Protein AF-A0A920JG13-F1 (afdb_monomer_lite)

Foldseek 3Di:
DQPDQDPLVVLCVVQAPDPPRPDQLRSLLSNLLSVLVSLVSVCVVVVPPPVSVVVSVVSVVVSVVSLVVCCVVDVVSSVVSVVVSPPPPCPPPPPDPDPDPPPPPDDDDPDD

Secondary structure (DSSP, 8-state):
-PPPPPPHHHHHHHH-SSTT-SSSHHHHHHHHHHHHHHHHHHHHH-TT-HHHHHHHHHHHHHHHHHHHHHHHH-HHHHHHHHHHTT------TT-----PPP----------

Structure (mmCIF, N/CA/C/O backbone):
data_AF-A0A920JG13-F1
#
_entry.id   AF-A0A920JG13-F1
#
loop_
_atom_site.group_PDB
_atom_site.id
_atom_site.type_symbol
_atom_site.label_atom_id
_atom_site.label_alt_id
_atom_site.label_comp_id
_atom_site.label_asym_id
_atom_site.label_entity_id
_atom_site.label_seq_id
_atom_site.pdbx_PDB_ins_code
_atom_site.Cartn_x
_atom_site.Cartn_y
_atom_site.Cartn_z
_atom_site.occupancy
_atom_site.B_iso_or_equiv
_atom_site.auth_seq_id
_atom_site.auth_comp_id
_atom_site.auth_asym_id
_atom_site.auth_atom_id
_atom_site.pdbx_PDB_model_num
ATOM 1 N N . MET A 1 1 ? 10.188 -15.691 -14.737 1.00 36.09 1 MET A N 1
ATOM 2 C CA . MET A 1 1 ? 8.715 -15.715 -14.630 1.00 36.09 1 MET A CA 1
ATOM 3 C C . MET A 1 1 ? 8.297 -14.473 -13.866 1.00 36.09 1 MET A C 1
ATOM 5 O O . MET A 1 1 ? 8.848 -14.249 -12.796 1.00 36.09 1 MET A O 1
ATOM 9 N N . ALA A 1 2 ? 7.450 -13.616 -14.446 1.00 40.19 2 ALA A N 1
ATOM 10 C CA . ALA A 1 2 ? 6.928 -12.448 -13.737 1.00 40.19 2 ALA A CA 1
ATOM 11 C C . ALA A 1 2 ? 6.125 -12.954 -12.533 1.00 40.19 2 ALA A C 1
ATOM 13 O O . ALA A 1 2 ? 5.290 -13.840 -12.705 1.00 40.19 2 ALA A O 1
ATOM 14 N N . ALA A 1 3 ? 6.456 -12.482 -11.330 1.00 50.78 3 ALA A N 1
ATOM 15 C CA . ALA A 1 3 ? 5.814 -12.926 -10.098 1.00 50.78 3 ALA A CA 1
ATOM 16 C C . ALA A 1 3 ? 4.292 -12.833 -10.263 1.00 50.78 3 ALA A C 1
ATOM 18 O O . ALA A 1 3 ? 3.779 -11.775 -10.601 1.00 50.78 3 ALA A O 1
ATOM 19 N N . ASN A 1 4 ? 3.571 -13.939 -10.111 1.00 61.81 4 ASN A N 1
ATOM 20 C CA . ASN A 1 4 ? 2.127 -13.910 -10.297 1.00 61.81 4 ASN A CA 1
ATOM 21 C C . ASN A 1 4 ? 1.516 -13.019 -9.205 1.00 61.81 4 ASN A C 1
ATOM 23 O O . ASN A 1 4 ? 1.935 -13.093 -8.048 1.00 61.81 4 ASN A O 1
ATOM 27 N N . LEU A 1 5 ? 0.586 -12.135 -9.570 1.00 67.88 5 LEU A N 1
ATOM 28 C CA . LEU A 1 5 ? -0.106 -11.313 -8.581 1.00 67.88 5 LEU A CA 1
ATOM 29 C C . LEU A 1 5 ? -0.941 -12.259 -7.715 1.00 67.88 5 LEU A C 1
ATOM 31 O O . LEU A 1 5 ? -1.704 -13.050 -8.273 1.00 67.88 5 LEU A O 1
ATOM 35 N N . THR A 1 6 ? -0.815 -12.182 -6.389 1.00 70.94 6 THR A N 1
ATOM 36 C CA . THR A 1 6 ? -1.698 -12.937 -5.494 1.00 70.94 6 THR A CA 1
ATOM 37 C C . THR A 1 6 ? -3.152 -12.640 -5.886 1.00 70.94 6 THR A C 1
ATOM 39 O O . THR A 1 6 ? -3.492 -11.465 -6.103 1.00 70.94 6 THR A O 1
ATOM 42 N N . PRO A 1 7 ? -4.003 -13.665 -6.071 1.00 77.12 7 PRO A N 1
ATOM 43 C CA . PRO A 1 7 ? -5.408 -13.470 -6.385 1.00 77.12 7 PRO A CA 1
ATOM 44 C C . PRO A 1 7 ? -6.037 -12.485 -5.402 1.00 77.12 7 PRO A C 1
ATOM 46 O O . PRO A 1 7 ? -5.946 -12.658 -4.192 1.00 77.12 7 PRO A O 1
ATOM 49 N N . LYS A 1 8 ? -6.697 -11.441 -5.920 1.00 76.31 8 LYS A N 1
ATOM 50 C CA . LYS A 1 8 ? -7.265 -10.362 -5.089 1.00 76.31 8 LYS A CA 1
ATOM 51 C C . LYS A 1 8 ? -8.138 -10.890 -3.952 1.00 76.31 8 LYS A C 1
ATOM 53 O O . LYS A 1 8 ? -8.147 -10.299 -2.881 1.00 76.31 8 LYS A O 1
ATOM 58 N N . ASN A 1 9 ? -8.866 -11.973 -4.207 1.00 80.81 9 ASN A N 1
ATOM 59 C CA . ASN A 1 9 ? -9.759 -12.582 -3.232 1.00 80.81 9 ASN A CA 1
ATOM 60 C C . ASN A 1 9 ? -8.977 -13.159 -2.047 1.00 80.81 9 ASN A C 1
ATOM 62 O O . ASN A 1 9 ? -9.373 -12.923 -0.918 1.00 80.81 9 ASN A O 1
ATOM 66 N N . GLU A 1 10 ? -7.838 -13.814 -2.279 1.00 83.00 10 GLU A N 1
ATOM 67 C CA . GLU A 1 10 ? -6.992 -14.357 -1.205 1.00 83.00 10 GLU A CA 1
ATOM 68 C C . GLU A 1 10 ? -6.451 -13.232 -0.314 1.00 83.00 10 GLU A C 1
ATOM 70 O O . GLU A 1 10 ? -6.604 -13.276 0.905 1.00 83.00 10 GLU A O 1
ATOM 75 N N . THR A 1 11 ? -5.935 -12.152 -0.916 1.00 80.75 11 THR A N 1
ATOM 76 C CA . THR A 1 11 ? -5.471 -10.977 -0.161 1.00 80.75 11 THR A CA 1
ATOM 77 C C . THR A 1 11 ? -6.600 -10.324 0.650 1.00 80.75 11 THR A C 1
ATOM 79 O O . THR A 1 11 ? -6.359 -9.808 1.740 1.00 80.75 11 THR A O 1
ATOM 82 N N . ILE A 1 12 ? -7.836 -10.311 0.138 1.00 82.75 12 ILE A N 1
ATOM 83 C CA . ILE A 1 12 ? -8.994 -9.774 0.869 1.00 82.75 12 ILE A CA 1
ATOM 84 C C . ILE A 1 12 ? -9.330 -10.680 2.058 1.00 82.75 12 ILE A C 1
ATOM 86 O O . ILE A 1 12 ? -9.426 -10.186 3.179 1.00 82.75 12 ILE A O 1
ATOM 90 N N . GLU A 1 13 ? -9.438 -11.989 1.842 1.00 84.12 13 GLU A N 1
ATOM 91 C CA . GLU A 1 13 ? -9.770 -12.972 2.881 1.00 84.12 13 GLU A CA 1
ATOM 92 C C . GLU A 1 13 ? -8.766 -12.966 4.047 1.00 84.12 13 GLU A C 1
ATOM 94 O O . GLU A 1 13 ? -9.157 -13.048 5.210 1.00 84.12 13 GLU A O 1
ATOM 99 N N . GLU A 1 14 ? -7.474 -12.780 3.773 1.00 82.06 14 GLU A N 1
ATOM 100 C CA . GLU A 1 14 ? -6.431 -12.747 4.809 1.00 82.06 14 GLU A CA 1
ATOM 101 C C . GLU A 1 14 ? -6.396 -11.447 5.637 1.00 82.06 14 GLU A C 1
ATOM 103 O O . GLU A 1 14 ? -5.841 -11.402 6.751 1.00 82.06 14 GLU A O 1
ATOM 108 N N . HIS A 1 15 ? -6.937 -10.357 5.087 1.00 82.62 15 HIS A N 1
ATOM 109 C CA . HIS A 1 15 ? -6.811 -9.009 5.647 1.00 82.62 15 HIS A CA 1
ATOM 110 C C . HIS A 1 15 ? -8.138 -8.360 6.055 1.00 82.62 15 HIS A C 1
ATOM 112 O O . HIS A 1 15 ? -8.091 -7.311 6.705 1.00 82.62 15 HIS A O 1
ATOM 118 N N . ARG A 1 16 ? -9.282 -8.974 5.733 1.00 83.56 16 ARG A N 1
ATOM 119 C CA . ARG A 1 16 ? -10.618 -8.512 6.130 1.00 83.56 16 ARG A CA 1
ATOM 120 C C . ARG A 1 16 ? -10.785 -8.503 7.650 1.00 83.56 16 ARG A C 1
ATOM 122 O O . ARG A 1 16 ? -10.292 -9.387 8.352 1.00 83.56 16 ARG A O 1
ATOM 129 N N . LEU A 1 17 ? -11.481 -7.493 8.169 1.00 81.75 17 LEU A N 1
ATOM 130 C CA . LEU A 1 17 ? -11.824 -7.400 9.596 1.00 81.75 17 LEU A CA 1
ATOM 131 C C . LEU A 1 17 ? -13.108 -8.161 9.942 1.00 81.75 17 LEU A C 1
ATOM 133 O O . LEU A 1 17 ? -13.276 -8.612 11.071 1.00 81.75 17 LEU A O 1
ATOM 137 N N . HIS A 1 18 ? -14.004 -8.287 8.969 1.00 83.94 18 HIS A N 1
ATOM 138 C CA . HIS A 1 18 ? -15.249 -9.044 9.031 1.00 83.94 18 HIS A CA 1
ATOM 139 C C . HIS A 1 18 ? -15.574 -9.579 7.630 1.00 83.94 18 HIS A C 1
ATOM 141 O O . HIS A 1 18 ? -14.996 -9.127 6.644 1.00 83.94 18 HIS A O 1
ATOM 147 N N . ASP A 1 19 ? -16.511 -10.517 7.517 1.00 77.38 19 ASP A N 1
ATOM 148 C CA . ASP A 1 19 ? -16.737 -11.274 6.273 1.00 77.38 19 ASP A CA 1
ATOM 149 C C . ASP A 1 19 ? -17.192 -10.426 5.070 1.00 77.38 19 ASP A C 1
ATOM 151 O O . ASP A 1 19 ? -16.992 -10.808 3.922 1.00 77.38 19 ASP A O 1
ATOM 155 N N . SER A 1 20 ? -17.775 -9.253 5.318 1.00 82.25 20 SER A N 1
ATOM 156 C CA . SER A 1 20 ? -18.181 -8.285 4.286 1.00 82.25 20 SER A CA 1
ATOM 157 C C . SER A 1 20 ? -17.169 -7.153 4.047 1.00 82.25 20 SER A C 1
ATOM 159 O O . SER A 1 20 ? -17.438 -6.234 3.267 1.00 82.25 20 SER A O 1
ATOM 161 N N . ASP A 1 21 ? -16.015 -7.180 4.717 1.00 78.75 21 ASP A N 1
ATOM 162 C CA . ASP A 1 21 ? -15.020 -6.115 4.635 1.00 78.75 21 ASP A CA 1
ATOM 163 C C . ASP A 1 21 ? -14.176 -6.221 3.360 1.00 78.75 21 ASP A C 1
ATOM 165 O O . ASP A 1 21 ? -13.204 -6.969 3.271 1.00 78.75 21 ASP A O 1
ATOM 169 N N . THR A 1 22 ? -14.543 -5.418 2.367 1.00 76.50 22 THR A N 1
ATOM 170 C CA . THR A 1 22 ? -13.815 -5.284 1.094 1.00 76.50 22 THR A CA 1
ATOM 171 C C . THR A 1 22 ? -13.099 -3.936 0.961 1.00 76.50 22 THR A C 1
ATOM 173 O O . THR A 1 22 ? -12.329 -3.703 0.022 1.00 76.50 22 THR A O 1
ATOM 176 N N . GLY A 1 23 ? -13.366 -3.017 1.891 1.00 80.25 23 GLY A N 1
ATOM 177 C CA . GLY A 1 23 ? 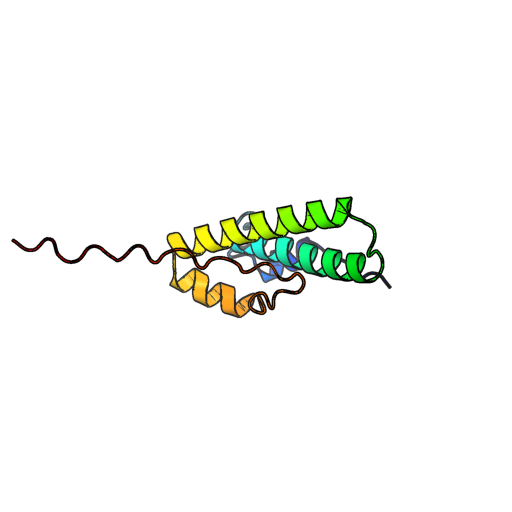-13.066 -1.594 1.756 1.00 80.25 23 GLY A CA 1
ATOM 178 C C . GLY A 1 23 ? -12.204 -1.022 2.871 1.00 80.25 23 GLY A C 1
ATOM 179 O O . GLY A 1 23 ? -11.786 0.133 2.749 1.00 80.25 23 GLY A O 1
ATOM 180 N N . SER A 1 24 ? -11.928 -1.783 3.933 1.00 86.31 24 SER A N 1
ATOM 181 C CA . SER A 1 24 ? -11.140 -1.278 5.049 1.00 86.31 24 SER A CA 1
ATOM 182 C C . SER A 1 24 ? -9.766 -0.780 4.604 1.00 86.31 24 SER A C 1
ATOM 184 O O . SER A 1 24 ? -9.179 -1.275 3.628 1.00 86.31 24 SER A O 1
ATOM 186 N N . PRO A 1 25 ? -9.217 0.208 5.331 1.00 86.94 25 PRO A N 1
ATOM 187 C CA . PRO A 1 25 ? -7.858 0.665 5.100 1.00 86.94 25 PRO A CA 1
ATOM 188 C C . PRO A 1 25 ? -6.852 -0.491 5.069 1.00 86.94 25 PRO A C 1
ATOM 190 O O . PRO A 1 25 ? -5.943 -0.479 4.242 1.00 86.94 25 PRO A O 1
ATOM 193 N N . GLU A 1 26 ? -7.036 -1.513 5.904 1.00 85.62 26 GLU A N 1
ATOM 194 C CA . GLU A 1 26 ? -6.199 -2.708 5.969 1.00 85.62 26 GLU A CA 1
ATOM 195 C C . GLU A 1 26 ? -6.193 -3.468 4.647 1.00 85.62 26 GLU A C 1
ATOM 197 O O . GLU A 1 26 ? -5.131 -3.592 4.026 1.00 85.62 26 GLU A O 1
ATOM 202 N N . VAL A 1 27 ? -7.362 -3.922 4.190 1.00 88.62 27 VAL A N 1
ATOM 203 C CA . VAL A 1 27 ? -7.513 -4.681 2.940 1.00 88.62 27 VAL A CA 1
ATOM 204 C C . VAL A 1 27 ? -6.920 -3.901 1.767 1.00 88.62 27 VAL A C 1
ATOM 206 O O . VAL A 1 27 ? -6.136 -4.427 0.975 1.00 88.62 27 VAL A O 1
ATOM 209 N N . GLN A 1 28 ? -7.206 -2.604 1.689 1.00 90.19 28 GLN A N 1
ATOM 210 C CA . GLN A 1 28 ? -6.695 -1.753 0.617 1.00 90.19 28 GLN A CA 1
ATOM 211 C C . GLN A 1 28 ? -5.167 -1.576 0.675 1.00 90.19 28 GLN A C 1
ATOM 213 O O . GLN A 1 28 ? -4.504 -1.590 -0.366 1.00 90.19 28 GLN A O 1
ATOM 218 N N . ILE A 1 29 ? -4.573 -1.444 1.867 1.00 88.94 29 ILE A N 1
ATOM 219 C CA . ILE A 1 29 ? -3.112 -1.385 2.035 1.00 88.94 29 ILE A CA 1
ATOM 220 C C . ILE A 1 29 ? -2.454 -2.712 1.624 1.00 88.94 29 ILE A C 1
ATOM 222 O O . ILE A 1 29 ? -1.372 -2.673 1.025 1.00 88.94 29 ILE A O 1
ATOM 226 N N . ALA A 1 30 ? -3.081 -3.858 1.908 1.00 87.56 30 ALA A N 1
ATOM 227 C CA . ALA A 1 30 ? -2.581 -5.174 1.502 1.00 87.56 30 ALA A CA 1
ATOM 228 C C . ALA A 1 30 ? -2.568 -5.306 -0.029 1.00 87.56 30 ALA A C 1
ATOM 230 O O . ALA A 1 30 ? -1.508 -5.499 -0.623 1.00 87.56 30 ALA A O 1
ATOM 231 N N . LEU A 1 31 ? -3.698 -5.014 -0.681 1.00 88.00 31 LEU A N 1
ATOM 232 C CA . LEU A 1 31 ? -3.824 -5.028 -2.145 1.00 88.00 31 LEU A CA 1
ATOM 233 C C . LEU A 1 31 ? -2.830 -4.083 -2.840 1.00 88.00 31 LEU A C 1
ATOM 235 O O . LEU A 1 31 ? -2.237 -4.416 -3.871 1.00 88.00 31 LEU A O 1
ATOM 239 N N . LEU A 1 32 ? -2.626 -2.881 -2.287 1.00 89.44 32 LEU A N 1
ATOM 240 C CA . LEU A 1 32 ? -1.623 -1.944 -2.799 1.00 89.44 32 LEU A CA 1
ATOM 241 C C . LEU A 1 32 ? -0.202 -2.483 -2.624 1.00 89.44 32 LEU A C 1
ATOM 243 O O . LEU A 1 32 ? 0.641 -2.252 -3.490 1.00 89.44 32 LEU A O 1
ATOM 247 N N . THR A 1 33 ? 0.074 -3.179 -1.524 1.00 87.50 33 THR A N 1
ATOM 248 C CA . THR A 1 33 ? 1.394 -3.750 -1.235 1.00 87.50 33 THR A CA 1
ATOM 249 C C . THR A 1 33 ? 1.740 -4.871 -2.205 1.00 87.50 33 THR A C 1
ATOM 251 O O . THR A 1 33 ? 2.821 -4.820 -2.792 1.00 87.50 33 THR A O 1
ATOM 254 N N . ASP A 1 34 ? 0.814 -5.787 -2.474 1.00 86.88 34 ASP A N 1
ATOM 255 C CA . ASP A 1 34 ? 1.015 -6.858 -3.458 1.00 86.88 34 ASP A CA 1
ATOM 256 C C . ASP A 1 34 ? 1.281 -6.289 -4.851 1.00 86.88 34 ASP A C 1
ATOM 258 O O . ASP A 1 34 ? 2.241 -6.665 -5.531 1.00 86.88 34 ASP A O 1
ATOM 262 N N . ARG A 1 35 ? 0.502 -5.276 -5.248 1.00 86.94 35 ARG A N 1
ATOM 263 C CA . ARG A 1 35 ? 0.689 -4.595 -6.534 1.00 86.94 35 ARG A CA 1
ATOM 264 C C . ARG A 1 35 ? 2.030 -3.866 -6.630 1.00 86.94 35 ARG A C 1
ATOM 266 O O . ARG A 1 35 ? 2.651 -3.882 -7.692 1.00 86.94 35 ARG A O 1
ATOM 273 N N . ILE A 1 36 ? 2.476 -3.227 -5.547 1.00 87.38 36 ILE A N 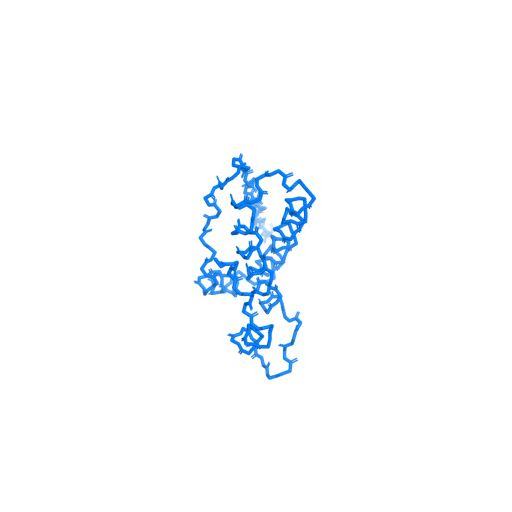1
ATOM 274 C CA . ILE A 1 36 ? 3.788 -2.568 -5.464 1.00 87.38 36 ILE A CA 1
ATOM 275 C C . ILE A 1 36 ? 4.911 -3.598 -5.598 1.00 87.38 36 ILE A C 1
ATOM 277 O O . ILE A 1 36 ? 5.843 -3.362 -6.365 1.00 87.38 36 ILE A O 1
ATOM 281 N N . ASN A 1 37 ? 4.824 -4.731 -4.900 1.00 85.75 37 ASN A N 1
ATOM 282 C CA . ASN A 1 37 ? 5.831 -5.792 -4.952 1.00 85.75 37 ASN A CA 1
ATOM 283 C C . ASN A 1 37 ? 5.944 -6.374 -6.366 1.00 85.75 37 ASN A C 1
ATOM 285 O O . ASN A 1 37 ? 7.043 -6.451 -6.915 1.00 85.75 37 ASN A O 1
ATOM 289 N N . HIS A 1 38 ? 4.805 -6.670 -6.992 1.00 85.06 38 HIS A N 1
ATOM 290 C CA . HIS A 1 38 ? 4.749 -7.146 -8.371 1.00 85.06 38 HIS A CA 1
ATOM 291 C C . HIS A 1 38 ? 5.363 -6.152 -9.369 1.00 85.06 38 HIS A C 1
ATOM 293 O O . HIS A 1 38 ? 6.236 -6.514 -10.159 1.00 85.06 38 HIS A O 1
ATOM 299 N N . LEU A 1 39 ? 4.961 -4.876 -9.309 1.00 85.69 39 LEU A N 1
ATOM 300 C CA . LEU A 1 39 ? 5.508 -3.839 -10.191 1.00 85.69 39 LEU A CA 1
ATOM 301 C C . LEU A 1 39 ? 6.995 -3.592 -9.945 1.00 85.69 39 LEU A C 1
ATOM 303 O O . LEU A 1 39 ? 7.733 -3.301 -10.883 1.00 85.69 39 LEU A O 1
ATOM 307 N N . THR A 1 40 ? 7.445 -3.712 -8.698 1.00 85.75 40 THR A N 1
ATOM 308 C CA . THR A 1 40 ? 8.864 -3.581 -8.361 1.00 85.75 40 THR A CA 1
ATOM 309 C C . THR A 1 40 ? 9.674 -4.680 -9.038 1.00 85.75 40 THR A C 1
ATOM 311 O O . THR A 1 40 ? 10.709 -4.377 -9.627 1.00 85.75 40 THR A O 1
ATOM 314 N N . GLU A 1 41 ? 9.196 -5.927 -9.020 1.00 85.69 41 GLU A N 1
ATOM 315 C CA . GLU A 1 41 ? 9.866 -7.038 -9.701 1.00 85.69 41 GLU A CA 1
ATOM 316 C C . GLU A 1 41 ? 9.860 -6.860 -11.224 1.00 85.69 41 GLU A C 1
ATOM 318 O O . GLU A 1 41 ? 10.904 -6.974 -11.863 1.00 85.69 41 GLU A O 1
ATOM 323 N N . HIS A 1 42 ? 8.723 -6.460 -11.802 1.00 84.69 42 HIS A N 1
ATOM 324 C CA . HIS A 1 42 ? 8.620 -6.143 -13.229 1.00 84.69 42 HIS A CA 1
ATOM 325 C C . HIS A 1 42 ? 9.620 -5.052 -13.657 1.00 84.69 42 HIS A C 1
ATOM 327 O O . HIS A 1 42 ? 10.307 -5.167 -14.671 1.00 84.69 42 HIS A O 1
ATOM 333 N N . LEU A 1 43 ? 9.772 -3.994 -12.861 1.00 85.81 43 LEU A N 1
ATOM 334 C CA . LEU A 1 43 ? 10.684 -2.894 -13.178 1.00 85.81 43 LEU A CA 1
ATOM 335 C C . LEU A 1 43 ? 12.170 -3.255 -13.021 1.00 85.81 43 LEU A C 1
ATOM 337 O O . LEU A 1 43 ? 13.014 -2.544 -13.574 1.00 85.81 43 LEU A O 1
ATOM 341 N N . LYS A 1 44 ? 12.514 -4.345 -12.316 1.00 86.12 44 LYS A N 1
ATOM 342 C CA . LYS A 1 44 ? 13.901 -4.842 -12.267 1.00 86.12 44 LYS A CA 1
ATOM 343 C C . LYS A 1 44 ? 14.360 -5.348 -13.633 1.00 86.12 44 LYS A C 1
ATOM 345 O O . LYS A 1 44 ? 15.489 -5.046 -14.026 1.00 86.12 44 LYS A O 1
ATOM 350 N N . SER A 1 45 ? 13.498 -6.066 -14.359 1.00 87.81 45 SER A N 1
ATOM 351 C CA . SER A 1 45 ? 13.775 -6.506 -15.733 1.00 87.81 45 SER A CA 1
ATOM 352 C C . SER A 1 45 ? 13.534 -5.390 -16.755 1.00 87.81 45 SER A C 1
ATOM 354 O O . SER A 1 45 ? 14.302 -5.257 -17.706 1.00 87.81 45 SER A O 1
ATOM 356 N N . HIS A 1 46 ? 12.540 -4.522 -16.535 1.00 86.56 46 HIS A N 1
ATOM 357 C CA . HIS A 1 46 ? 12.161 -3.441 -17.457 1.00 86.56 46 HIS A CA 1
ATOM 358 C C . HIS A 1 46 ? 12.614 -2.053 -16.976 1.00 86.56 46 HIS A C 1
ATOM 360 O O . HIS A 1 46 ? 11.817 -1.141 -16.753 1.00 86.56 46 HIS A O 1
ATOM 366 N N . LYS A 1 47 ? 13.932 -1.848 -16.858 1.00 87.06 47 LYS A N 1
ATOM 367 C CA . LYS A 1 47 ? 14.520 -0.608 -16.302 1.00 87.06 47 LYS A CA 1
ATOM 368 C C . LYS A 1 47 ? 14.163 0.682 -17.058 1.00 87.06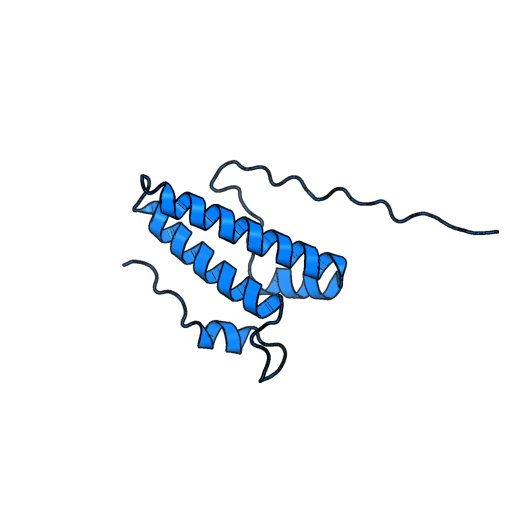 47 LYS A C 1
ATOM 370 O O . LYS A 1 47 ? 14.221 1.760 -16.467 1.00 87.06 47 LYS A O 1
ATOM 375 N N . LYS A 1 48 ? 13.819 0.595 -18.346 1.00 90.75 48 LYS A N 1
ATOM 376 C CA . LYS A 1 48 ? 13.451 1.749 -19.188 1.00 90.75 48 LYS A CA 1
ATOM 377 C C . LYS A 1 48 ? 11.947 2.050 -19.191 1.00 90.75 48 LYS A C 1
ATOM 379 O O . LYS A 1 48 ? 11.527 3.012 -19.825 1.00 90.75 48 LYS A O 1
ATOM 384 N N . ASP A 1 49 ? 11.131 1.274 -18.479 1.00 91.44 49 ASP A N 1
ATOM 385 C CA . ASP A 1 49 ? 9.702 1.561 -1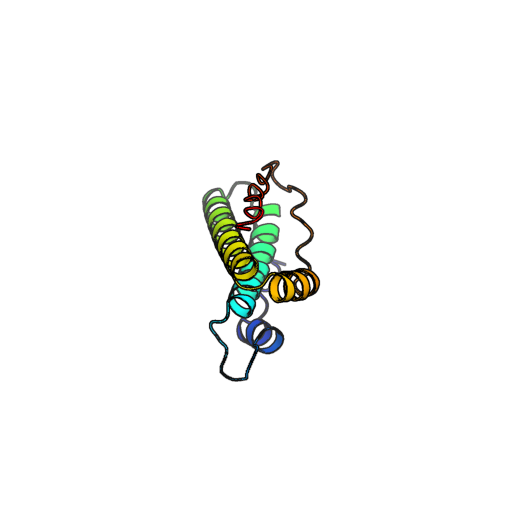8.375 1.00 91.44 49 ASP A CA 1
ATOM 386 C C . ASP A 1 49 ? 9.435 2.679 -17.352 1.00 91.44 49 ASP A C 1
ATOM 388 O O . ASP A 1 49 ? 9.228 2.472 -16.151 1.00 91.44 49 ASP A O 1
ATOM 392 N N . HIS A 1 50 ? 9.472 3.913 -17.851 1.00 90.94 50 HIS A N 1
ATOM 393 C CA . HIS A 1 50 ? 9.208 5.112 -17.061 1.00 90.94 50 HIS A CA 1
ATOM 394 C C . HIS A 1 50 ? 7.717 5.295 -16.732 1.00 90.94 50 HIS A C 1
ATOM 396 O O . HIS A 1 50 ? 7.391 5.878 -15.693 1.00 90.94 50 HIS A O 1
ATOM 402 N N . HIS A 1 51 ? 6.813 4.768 -17.563 1.00 90.00 51 HIS A N 1
ATOM 403 C CA . HIS A 1 51 ? 5.366 4.892 -17.369 1.00 90.00 51 HIS A CA 1
ATOM 404 C C . HIS A 1 51 ? 4.911 4.035 -16.187 1.00 90.00 51 HIS A C 1
ATOM 406 O O . HIS A 1 51 ? 4.257 4.539 -15.266 1.00 90.00 51 HIS A O 1
ATOM 412 N N . SER A 1 52 ? 5.353 2.778 -16.138 1.00 86.38 52 SER 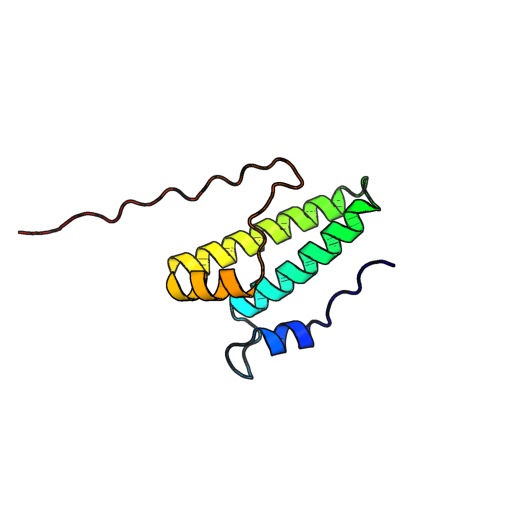A N 1
ATOM 413 C CA . SER A 1 52 ? 5.081 1.883 -15.011 1.00 86.38 52 SER A CA 1
ATOM 414 C C . SER A 1 52 ? 5.749 2.363 -13.723 1.00 86.38 52 SER A C 1
ATOM 416 O O . SER A 1 52 ? 5.146 2.271 -12.652 1.00 86.38 52 SER A O 1
ATOM 418 N N . ARG A 1 53 ? 6.945 2.972 -13.795 1.00 87.69 53 ARG A N 1
ATOM 419 C CA . ARG A 1 53 ? 7.590 3.600 -12.624 1.00 87.69 53 ARG A CA 1
ATOM 420 C C . ARG A 1 53 ? 6.764 4.755 -12.061 1.00 87.69 53 ARG A C 1
ATOM 422 O O . ARG A 1 53 ? 6.622 4.865 -10.844 1.00 87.69 53 ARG A O 1
ATOM 429 N N . ARG A 1 54 ? 6.188 5.599 -12.921 1.00 90.06 54 ARG A N 1
ATOM 430 C CA . ARG A 1 54 ? 5.275 6.667 -12.485 1.00 90.06 54 ARG A CA 1
ATOM 431 C C . ARG A 1 54 ? 4.037 6.084 -11.799 1.00 90.06 54 ARG A C 1
ATOM 433 O O . ARG A 1 54 ? 3.675 6.548 -10.719 1.00 90.06 54 ARG A O 1
ATOM 440 N N . GLY A 1 55 ? 3.441 5.038 -12.373 1.00 90.69 55 GLY A N 1
ATOM 441 C CA . GLY A 1 55 ? 2.325 4.312 -11.758 1.00 90.69 55 GLY A CA 1
ATOM 442 C C . GLY A 1 55 ? 2.683 3.733 -10.384 1.00 90.69 55 GLY A C 1
ATOM 443 O O . GLY A 1 55 ? 1.931 3.908 -9.425 1.00 90.69 55 GLY A O 1
ATOM 444 N N . LEU A 1 56 ? 3.868 3.130 -10.254 1.00 89.25 56 LEU A N 1
ATOM 445 C CA . LEU A 1 56 ? 4.390 2.623 -8.983 1.00 89.25 56 LEU A CA 1
ATOM 446 C C . LEU A 1 56 ? 4.487 3.731 -7.925 1.00 89.25 56 LEU A C 1
ATOM 448 O O . LEU A 1 56 ? 4.005 3.552 -6.807 1.00 89.25 56 LEU A O 1
ATOM 452 N N . LEU A 1 57 ? 5.051 4.891 -8.270 1.00 88.81 57 LEU A N 1
ATOM 453 C CA . LEU A 1 57 ? 5.162 6.024 -7.343 1.00 88.81 57 LEU A CA 1
ATOM 454 C C . LEU A 1 57 ? 3.789 6.528 -6.873 1.00 88.81 57 LEU A C 1
ATOM 456 O O . LEU A 1 57 ? 3.617 6.832 -5.690 1.00 88.81 57 LEU A O 1
ATOM 460 N N . MET A 1 58 ? 2.790 6.557 -7.760 1.00 89.50 58 MET A N 1
ATOM 461 C CA . MET A 1 58 ? 1.416 6.914 -7.388 1.00 89.50 58 MET A CA 1
ATOM 462 C C . MET A 1 58 ? 0.804 5.906 -6.405 1.00 89.50 58 MET A C 1
ATOM 464 O O . MET A 1 58 ? 0.160 6.311 -5.433 1.00 89.50 58 MET A O 1
ATOM 468 N N . LEU A 1 59 ? 1.032 4.605 -6.614 1.00 89.56 59 LEU A N 1
ATOM 469 C CA . LEU A 1 59 ? 0.566 3.547 -5.709 1.00 89.56 59 LEU A CA 1
ATOM 470 C C . LEU A 1 59 ? 1.242 3.637 -4.335 1.00 89.56 59 LEU A C 1
ATOM 472 O O . LEU A 1 59 ? 0.559 3.557 -3.312 1.00 89.56 59 LEU A O 1
ATOM 476 N N . VAL A 1 60 ? 2.556 3.883 -4.298 1.00 88.25 60 VAL A N 1
ATOM 477 C CA . VAL A 1 60 ? 3.309 4.106 -3.052 1.00 88.25 60 VAL A CA 1
ATOM 478 C C . VAL A 1 60 ? 2.758 5.317 -2.295 1.00 88.25 60 VAL A C 1
ATOM 480 O O . VAL A 1 60 ? 2.531 5.230 -1.087 1.00 88.25 60 VAL A O 1
ATOM 483 N N . GLY A 1 61 ? 2.481 6.422 -2.993 1.00 87.31 61 GLY A N 1
ATOM 484 C CA . GLY A 1 61 ? 1.877 7.616 -2.399 1.00 87.31 61 GLY A CA 1
ATOM 485 C C . GLY A 1 61 ? 0.477 7.363 -1.835 1.00 87.31 61 GLY A C 1
ATOM 486 O O . GLY A 1 61 ? 0.171 7.803 -0.727 1.00 87.31 61 GLY A O 1
ATOM 487 N N . ARG A 1 62 ? -0.366 6.606 -2.552 1.00 89.94 62 ARG A N 1
ATOM 488 C CA . ARG A 1 62 ? -1.702 6.218 -2.069 1.00 89.94 62 ARG A CA 1
ATOM 489 C C . ARG A 1 62 ? -1.615 5.358 -0.808 1.00 89.94 62 ARG A C 1
ATOM 491 O O . ARG A 1 62 ? -2.309 5.653 0.159 1.00 89.94 62 ARG A O 1
ATOM 498 N N . ARG A 1 63 ? -0.732 4.354 -0.792 1.00 90.00 63 ARG A N 1
ATOM 499 C CA . ARG A 1 63 ? -0.511 3.496 0.382 1.00 90.00 63 ARG A CA 1
ATOM 500 C C . ARG A 1 63 ? -0.027 4.302 1.586 1.00 90.00 63 ARG A C 1
ATOM 502 O O . ARG A 1 63 ? -0.514 4.084 2.688 1.00 90.00 63 ARG A O 1
ATOM 509 N N . ARG A 1 64 ? 0.893 5.252 1.375 1.00 87.94 64 ARG A N 1
ATOM 510 C CA . ARG A 1 64 ? 1.376 6.150 2.435 1.00 87.94 64 ARG A CA 1
ATOM 511 C C . ARG A 1 64 ? 0.226 6.936 3.067 1.00 87.94 64 ARG A C 1
ATOM 513 O O . ARG A 1 64 ? 0.083 6.887 4.277 1.00 87.94 64 ARG A O 1
ATOM 520 N N . ARG A 1 65 ? -0.633 7.566 2.257 1.00 87.75 65 ARG A N 1
ATOM 521 C CA . ARG A 1 65 ? -1.802 8.303 2.770 1.00 87.75 65 ARG A CA 1
ATOM 522 C C . ARG A 1 65 ? -2.765 7.420 3.565 1.00 87.75 65 ARG A C 1
ATOM 524 O O . ARG A 1 65 ? -3.308 7.878 4.558 1.00 87.75 65 ARG A O 1
ATOM 531 N N . MET A 1 66 ? -2.967 6.167 3.152 1.00 88.19 66 MET A N 1
ATOM 532 C CA . MET A 1 66 ? -3.811 5.230 3.908 1.00 88.19 66 MET A CA 1
ATOM 533 C C . MET A 1 66 ? -3.181 4.841 5.247 1.00 88.19 66 MET A C 1
ATOM 535 O O . MET A 1 66 ? -3.883 4.774 6.247 1.00 88.19 66 MET A O 1
ATOM 539 N N . LEU A 1 67 ? -1.864 4.627 5.289 1.00 86.69 67 LEU A N 1
ATOM 540 C CA . LEU A 1 67 ? -1.147 4.369 6.541 1.00 86.69 67 LEU A CA 1
ATOM 541 C C . LEU A 1 67 ? -1.176 5.577 7.481 1.00 86.69 67 LEU A C 1
ATOM 543 O O . LEU A 1 67 ? -1.379 5.391 8.677 1.00 86.69 67 LEU A O 1
ATOM 547 N N . ASP A 1 68 ? -0.998 6.785 6.941 1.00 86.06 68 ASP A N 1
ATOM 548 C CA . ASP A 1 68 ? -1.100 8.033 7.701 1.00 86.06 68 ASP A CA 1
ATOM 549 C C . ASP A 1 68 ? -2.525 8.185 8.269 1.00 86.06 68 ASP A C 1
ATOM 551 O O . ASP A 1 68 ? -2.677 8.375 9.469 1.00 86.06 68 ASP A O 1
ATOM 555 N N . TYR A 1 69 ? -3.568 7.937 7.463 1.00 88.56 69 TYR A N 1
ATOM 556 C CA . TYR A 1 69 ? -4.959 7.924 7.933 1.00 88.56 69 TYR A CA 1
ATOM 557 C C . TYR A 1 69 ? -5.191 6.928 9.079 1.00 88.56 69 TYR A C 1
ATOM 559 O O . TYR A 1 69 ? -5.748 7.301 10.107 1.00 88.56 69 TYR A O 1
ATOM 567 N N . VAL A 1 70 ? -4.757 5.669 8.945 1.00 86.81 70 VAL A N 1
ATOM 568 C CA . VAL A 1 70 ? -4.933 4.673 10.020 1.00 86.81 70 VAL A CA 1
ATOM 569 C C . VAL A 1 70 ? -4.192 5.106 11.282 1.00 86.81 70 VAL A C 1
ATOM 571 O O . VAL A 1 70 ? -4.740 4.991 12.370 1.00 86.81 70 VAL A O 1
ATOM 574 N N . LYS A 1 71 ? -2.978 5.645 11.143 1.00 85.00 71 LYS A N 1
ATOM 575 C CA . LYS A 1 71 ? -2.173 6.129 12.267 1.00 85.00 71 LYS A CA 1
ATOM 576 C C . LYS A 1 71 ? -2.824 7.303 12.999 1.00 85.00 71 LYS A C 1
ATOM 578 O O . LYS A 1 71 ? -2.751 7.336 14.224 1.00 85.00 71 LYS A O 1
ATOM 583 N N . ASP A 1 72 ? -3.408 8.244 12.262 1.00 88.25 72 ASP A N 1
ATOM 584 C CA . ASP A 1 72 ? -4.031 9.443 12.828 1.00 88.25 72 ASP A CA 1
ATOM 585 C C . ASP A 1 72 ? -5.348 9.117 13.552 1.00 88.25 72 ASP A C 1
ATOM 587 O O . ASP A 1 72 ? -5.696 9.794 14.514 1.00 88.25 72 ASP A O 1
ATOM 591 N N . ASN A 1 73 ? -6.057 8.062 13.129 1.00 87.19 73 ASN A N 1
ATOM 592 C CA . ASN A 1 73 ? -7.280 7.602 13.795 1.00 87.19 73 ASN A CA 1
ATOM 593 C C . ASN A 1 73 ? -7.002 6.647 14.964 1.00 87.19 73 ASN A C 1
ATOM 595 O O . ASN A 1 73 ? -7.650 6.743 16.001 1.00 87.19 73 ASN A O 1
ATOM 599 N N . ASP A 1 74 ? -6.075 5.702 14.794 1.00 87.69 74 ASP A N 1
ATOM 600 C CA . ASP A 1 74 ? -5.772 4.680 15.794 1.00 87.69 74 ASP A CA 1
ATOM 601 C C . ASP A 1 74 ? -4.316 4.204 15.674 1.00 87.69 74 ASP A C 1
ATOM 603 O O . ASP A 1 74 ? -3.921 3.402 14.813 1.00 87.69 74 ASP A O 1
ATOM 607 N N . ILE A 1 75 ? -3.493 4.689 16.601 1.00 84.75 75 ILE A N 1
ATOM 608 C CA . ILE A 1 75 ? -2.067 4.382 16.633 1.00 84.75 75 ILE A CA 1
ATOM 609 C C . ILE A 1 75 ? -1.775 2.923 17.012 1.00 84.75 75 ILE A C 1
ATOM 611 O O . ILE A 1 75 ? -0.743 2.381 16.596 1.00 84.75 75 ILE A O 1
ATOM 615 N N . GLU A 1 76 ? -2.641 2.268 17.786 1.00 86.06 76 GLU A N 1
ATOM 616 C CA . GLU A 1 76 ? -2.461 0.869 18.179 1.00 86.06 76 GLU A CA 1
ATOM 617 C C . GLU A 1 76 ? -2.790 -0.061 17.017 1.00 86.06 76 GLU A C 1
ATOM 619 O O . GLU A 1 76 ? -1.989 -0.945 16.685 1.00 86.06 76 GLU A O 1
ATOM 624 N N . ARG A 1 77 ? -3.901 0.206 16.325 1.00 82.88 77 ARG A N 1
ATOM 625 C CA . ARG A 1 77 ? -4.277 -0.462 15.074 1.00 82.88 77 ARG A CA 1
ATOM 626 C C . ARG A 1 77 ? -3.198 -0.292 14.017 1.00 82.88 77 ARG A C 1
ATOM 628 O O . ARG A 1 77 ? -2.781 -1.288 13.423 1.00 82.88 77 ARG A O 1
ATOM 635 N N . TYR A 1 78 ? -2.651 0.915 13.861 1.00 83.75 78 TYR A N 1
ATOM 636 C CA . TYR A 1 78 ? -1.494 1.150 12.996 1.00 83.75 78 TYR A CA 1
ATOM 637 C C . TYR A 1 78 ? -0.296 0.281 13.390 1.00 83.75 78 TYR A C 1
ATOM 639 O O . TYR A 1 78 ? 0.256 -0.405 12.534 1.00 83.75 78 TYR A O 1
ATOM 647 N N . LYS A 1 79 ? 0.115 0.256 14.665 1.00 81.88 79 LYS A N 1
ATOM 648 C CA . LYS A 1 79 ? 1.271 -0.546 15.118 1.00 81.88 79 LYS A CA 1
ATOM 649 C C . LYS A 1 79 ? 1.057 -2.046 14.899 1.00 81.88 79 LYS A C 1
ATOM 651 O O . LYS A 1 79 ? 1.977 -2.731 14.441 1.00 81.88 79 LYS A O 1
ATOM 656 N N . LYS A 1 80 ? -0.136 -2.556 15.220 1.00 83.12 80 LYS A N 1
ATOM 657 C CA . LYS A 1 80 ? -0.515 -3.966 15.044 1.00 83.12 80 LYS A CA 1
ATOM 658 C C . LYS A 1 80 ? -0.498 -4.343 13.569 1.00 83.12 80 LYS A C 1
ATOM 660 O O . LYS A 1 80 ? 0.125 -5.335 13.191 1.00 83.12 80 LYS A O 1
ATOM 665 N N . TYR A 1 81 ? -1.124 -3.519 12.735 1.00 79.00 81 TYR A N 1
ATOM 666 C CA . TYR A 1 81 ? -1.207 -3.772 11.309 1.00 79.00 81 TYR A CA 1
ATOM 667 C C . TYR A 1 81 ? 0.151 -3.623 10.626 1.00 79.00 81 TYR A C 1
ATOM 669 O O . TYR A 1 81 ? 0.585 -4.534 9.934 1.00 79.00 81 TYR A O 1
ATOM 677 N N . HIS A 1 82 ? 0.892 -2.550 10.905 1.00 77.75 82 HIS A N 1
ATOM 678 C CA . HIS A 1 82 ? 2.235 -2.312 10.372 1.00 77.75 82 HIS A CA 1
ATOM 679 C C . HIS A 1 82 ? 3.190 -3.488 10.623 1.00 77.75 82 HIS A C 1
ATOM 681 O O . HIS A 1 82 ? 3.976 -3.842 9.745 1.00 77.75 82 HIS A O 1
ATOM 687 N N . ARG A 1 83 ? 3.085 -4.137 11.792 1.00 77.19 83 ARG A N 1
ATOM 688 C CA . ARG A 1 83 ? 3.836 -5.360 12.107 1.00 77.19 83 ARG A CA 1
ATOM 689 C C . ARG A 1 83 ? 3.395 -6.556 11.253 1.00 77.19 83 ARG A C 1
ATOM 691 O O . ARG A 1 83 ? 4.252 -7.326 10.830 1.00 77.19 83 ARG A O 1
ATOM 698 N N . LYS A 1 84 ? 2.090 -6.694 10.983 1.00 76.88 84 LYS A N 1
ATOM 699 C CA . LYS A 1 84 ? 1.506 -7.771 10.161 1.00 76.88 84 LYS A CA 1
ATOM 700 C C . LYS A 1 84 ? 1.961 -7.687 8.702 1.00 76.88 84 LYS A C 1
ATOM 702 O O . LYS A 1 84 ? 2.460 -8.668 8.165 1.00 76.88 84 LYS A O 1
ATOM 707 N N . ILE A 1 85 ? 1.846 -6.524 8.061 1.00 73.31 85 ILE A N 1
ATOM 708 C CA . ILE A 1 85 ? 2.037 -6.392 6.601 1.00 73.31 85 ILE A CA 1
ATOM 709 C C . ILE A 1 85 ? 3.495 -6.387 6.115 1.00 73.31 85 ILE A C 1
ATOM 711 O O . ILE A 1 85 ? 3.736 -6.004 4.972 1.00 73.31 85 ILE A O 1
ATOM 715 N N . ARG A 1 86 ? 4.473 -6.808 6.939 1.00 62.00 86 ARG A N 1
ATOM 716 C CA . ARG A 1 86 ? 5.916 -6.842 6.600 1.00 62.00 86 ARG A CA 1
ATOM 717 C C . ARG A 1 86 ? 6.315 -5.669 5.699 1.00 62.00 86 ARG A C 1
ATOM 719 O O . ARG A 1 86 ? 7.017 -5.856 4.703 1.00 62.00 86 ARG A O 1
ATOM 726 N N . ILE A 1 87 ? 5.867 -4.451 6.029 1.00 59.88 87 ILE A N 1
ATOM 727 C CA . ILE A 1 87 ? 6.424 -3.268 5.388 1.00 59.88 87 ILE A CA 1
ATOM 728 C C . ILE A 1 87 ? 7.844 -3.231 5.930 1.00 59.88 87 ILE A C 1
ATOM 730 O O . ILE A 1 87 ? 8.085 -2.693 7.007 1.00 59.88 87 ILE A O 1
ATOM 734 N N . ALA A 1 88 ? 8.775 -3.868 5.217 1.00 48.44 88 ALA A N 1
ATOM 735 C CA . ALA A 1 88 ? 10.182 -3.585 5.362 1.00 48.44 88 ALA A CA 1
ATOM 736 C C . ALA A 1 88 ? 10.244 -2.076 5.195 1.00 48.44 88 ALA A C 1
ATOM 738 O O . ALA A 1 88 ? 9.951 -1.560 4.112 1.00 48.44 88 ALA A O 1
ATOM 739 N N . THR A 1 89 ? 10.454 -1.385 6.314 1.00 44.59 89 THR A N 1
ATOM 740 C CA . THR A 1 89 ? 10.677 0.050 6.401 1.00 44.59 89 THR A CA 1
ATOM 741 C C . THR A 1 89 ? 11.453 0.407 5.164 1.00 44.59 89 THR A C 1
ATOM 743 O O . THR A 1 89 ? 12.528 -0.164 5.006 1.00 44.59 89 THR A O 1
ATOM 746 N N . LEU A 1 90 ? 10.838 1.199 4.273 1.00 42.50 90 LEU A N 1
ATOM 747 C CA . LEU A 1 90 ? 11.364 1.597 2.971 1.00 42.50 90 LEU A CA 1
ATOM 748 C C . LEU A 1 90 ? 12.884 1.733 3.069 1.00 42.50 90 LEU A C 1
ATOM 750 O O . LEU A 1 90 ? 13.388 2.798 3.413 1.00 42.50 90 LEU A O 1
ATOM 754 N N . LYS A 1 91 ? 13.625 0.651 2.805 1.00 41.56 91 LYS A N 1
ATOM 755 C CA . LYS A 1 91 ? 15.032 0.769 2.476 1.00 41.56 91 LYS A CA 1
ATOM 756 C C . LYS A 1 91 ? 14.933 1.406 1.110 1.00 41.56 91 LYS A C 1
ATOM 758 O O . LYS A 1 91 ? 14.279 0.812 0.247 1.00 41.56 91 LYS A O 1
ATOM 763 N N . PRO A 1 92 ? 15.395 2.654 0.956 1.00 40.59 92 PRO A N 1
ATOM 764 C CA . PRO A 1 92 ? 15.108 3.435 -0.225 1.00 40.59 92 PRO A CA 1
ATOM 765 C C . PRO A 1 92 ? 15.759 2.725 -1.407 1.00 40.59 92 PRO A C 1
ATOM 767 O O . PRO A 1 92 ? 16.921 2.945 -1.713 1.00 40.59 92 PRO A O 1
ATOM 770 N N . ALA A 1 93 ? 14.995 1.875 -2.093 1.00 41.69 93 ALA A N 1
ATOM 771 C CA . ALA A 1 93 ? 15.425 1.226 -3.323 1.00 41.69 93 ALA A CA 1
ATOM 772 C C . ALA A 1 93 ? 15.661 2.264 -4.440 1.00 41.69 93 ALA A C 1
ATOM 774 O O . ALA A 1 93 ? 16.179 1.926 -5.495 1.00 41.69 93 ALA A O 1
ATOM 775 N N . PHE A 1 94 ? 15.291 3.530 -4.193 1.00 48.97 94 PHE A N 1
ATOM 776 C CA . PHE A 1 94 ? 15.354 4.644 -5.134 1.00 48.97 94 PHE A CA 1
ATOM 777 C C . PHE A 1 94 ? 15.825 5.978 -4.515 1.00 48.97 94 PHE A C 1
ATOM 779 O O . PHE A 1 94 ? 15.530 7.027 -5.073 1.00 48.97 94 PHE A O 1
ATOM 786 N N . GLY A 1 95 ? 16.524 5.980 -3.370 1.00 39.81 95 GLY A N 1
ATOM 787 C CA . GLY A 1 95 ? 17.140 7.210 -2.827 1.00 39.81 95 GLY A CA 1
ATOM 788 C C . GLY A 1 95 ? 16.177 8.339 -2.419 1.00 39.81 95 GLY A C 1
ATOM 789 O O . GLY A 1 95 ? 16.606 9.469 -2.226 1.00 39.81 95 GLY A O 1
ATOM 790 N N . VAL A 1 96 ? 14.876 8.062 -2.283 1.00 45.19 96 VAL A N 1
ATOM 791 C CA . VAL A 1 96 ? 13.891 9.051 -1.822 1.00 45.19 96 VAL A CA 1
ATOM 792 C C . VAL A 1 96 ? 13.821 8.993 -0.298 1.00 45.19 96 VAL A C 1
ATOM 794 O O . VAL A 1 96 ? 13.238 8.063 0.263 1.00 45.19 96 VAL A O 1
ATOM 797 N N . GLU A 1 97 ? 14.416 9.971 0.384 1.00 39.69 97 GLU A N 1
ATOM 798 C CA . GLU A 1 97 ? 14.219 10.155 1.822 1.00 39.69 97 GLU A CA 1
ATOM 799 C C . GLU A 1 97 ? 12.763 10.547 2.090 1.00 39.69 97 GLU A C 1
ATOM 801 O O . GLU A 1 97 ? 12.308 11.659 1.811 1.00 39.69 97 GLU A O 1
ATOM 806 N N . PHE A 1 98 ? 11.986 9.614 2.635 1.00 46.22 98 PHE A N 1
ATOM 807 C CA . PHE A 1 98 ? 10.641 9.918 3.099 1.00 46.22 98 PHE A CA 1
ATOM 808 C C . PHE A 1 98 ? 10.752 10.792 4.356 1.00 46.22 98 PHE A C 1
ATOM 810 O O . PHE A 1 98 ? 10.990 10.270 5.446 1.00 46.22 98 PHE A O 1
ATOM 817 N N . ARG A 1 99 ? 10.557 12.117 4.212 1.00 46.16 99 ARG A N 1
ATOM 818 C CA . ARG A 1 99 ? 10.379 13.052 5.343 1.00 46.16 99 ARG A CA 1
ATOM 819 C C . ARG A 1 99 ? 9.435 12.416 6.362 1.00 46.16 99 ARG A C 1
ATOM 821 O O . ARG A 1 99 ? 8.273 12.148 6.029 1.00 46.16 99 ARG A O 1
ATOM 828 N N . LYS A 1 100 ? 9.931 12.161 7.579 1.00 43.22 100 LYS A N 1
ATOM 829 C CA . LYS A 1 100 ? 9.085 11.728 8.695 1.00 43.22 100 LYS A CA 1
ATOM 830 C C . LYS A 1 100 ? 8.020 12.809 8.921 1.00 43.22 100 LYS A C 1
ATOM 832 O O . LYS A 1 100 ? 8.372 13.988 8.879 1.00 43.22 100 LYS A O 1
ATOM 837 N N . PRO A 1 101 ? 6.740 12.445 9.113 1.00 43.81 101 PRO A N 1
ATOM 838 C CA . PRO A 1 101 ? 5.727 13.433 9.451 1.00 43.81 101 PRO A CA 1
ATOM 839 C C . PRO A 1 101 ? 6.153 14.141 10.740 1.00 43.81 101 PRO A C 1
ATOM 841 O O . PRO A 1 101 ? 6.572 13.484 11.699 1.00 43.81 101 PRO A O 1
ATOM 844 N N . ASN A 1 102 ? 6.104 15.475 10.712 1.00 43.47 102 ASN A N 1
ATOM 845 C CA . ASN A 1 102 ? 6.414 16.321 11.857 1.00 43.47 102 ASN A CA 1
ATOM 846 C C . ASN A 1 102 ? 5.548 15.855 13.029 1.00 43.47 102 ASN A C 1
ATOM 848 O O . ASN A 1 102 ? 4.333 15.719 12.881 1.00 43.47 102 ASN A O 1
ATOM 852 N N . LYS A 1 103 ? 6.173 15.561 14.173 1.00 49.56 103 LYS A N 1
ATOM 853 C CA . LYS A 1 103 ? 5.433 15.310 15.407 1.00 49.56 103 LYS A CA 1
ATOM 854 C C . LYS A 1 103 ? 4.718 16.618 15.736 1.00 49.56 103 LYS A C 1
ATOM 856 O O . LYS A 1 103 ? 5.377 17.567 16.144 1.00 49.56 103 LYS A O 1
ATOM 861 N N . VAL A 1 104 ? 3.410 16.690 15.502 1.00 49.03 104 VAL A N 1
ATOM 862 C CA . VAL A 1 104 ? 2.595 17.733 16.122 1.00 49.03 104 VAL A CA 1
ATOM 863 C C . VAL A 1 104 ? 2.701 17.452 17.613 1.00 49.03 104 VAL A C 1
ATOM 865 O O . VAL A 1 104 ? 2.261 16.406 18.085 1.00 49.03 104 VAL A O 1
ATOM 868 N N . THR A 1 105 ? 3.443 18.301 18.314 1.00 52.12 105 THR A N 1
ATOM 869 C CA . THR A 1 105 ? 3.589 18.237 19.760 1.00 52.12 105 THR A CA 1
ATOM 870 C C . THR A 1 105 ? 2.210 18.418 20.364 1.00 52.12 105 THR A C 1
ATOM 872 O O . THR A 1 105 ? 1.563 19.443 20.170 1.00 52.12 105 THR A O 1
A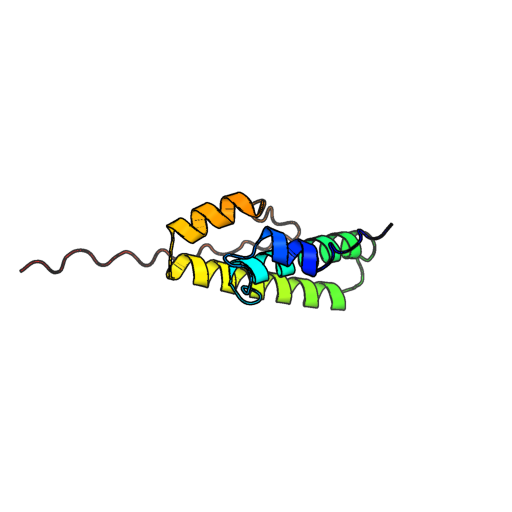TOM 875 N N . GLU A 1 106 ? 1.767 17.367 21.037 1.00 46.69 106 GLU A N 1
ATOM 876 C CA . GLU A 1 106 ? 0.610 17.314 21.911 1.00 46.69 106 GLU A CA 1
ATOM 877 C C . GLU A 1 106 ? 0.617 18.556 22.812 1.00 46.69 106 GLU A C 1
ATOM 879 O O . GLU A 1 106 ? 1.567 18.784 23.565 1.00 46.69 106 GLU A O 1
ATOM 884 N N . ASN A 1 107 ? -0.394 19.414 22.644 1.00 43.72 107 ASN A N 1
ATOM 885 C CA . ASN A 1 107 ? -0.551 20.634 23.423 1.00 43.72 107 ASN A CA 1
ATOM 886 C C . ASN A 1 107 ? -0.604 20.266 24.906 1.00 43.72 107 ASN A C 1
ATOM 888 O O . ASN A 1 107 ? -1.560 19.655 25.386 1.00 43.72 107 ASN A O 1
ATOM 892 N N . GLN A 1 108 ? 0.446 20.655 25.619 1.00 46.94 108 GLN A N 1
ATOM 893 C CA . GLN A 1 108 ? 0.499 20.615 27.065 1.00 46.94 108 GLN A CA 1
ATOM 894 C C . GLN A 1 108 ? -0.623 21.492 27.633 1.00 46.94 108 GLN A C 1
ATOM 896 O O . GLN A 1 108 ? -0.764 22.652 27.264 1.00 46.94 108 GLN A O 1
ATOM 901 N N . HIS A 1 109 ? -1.399 20.895 28.537 1.00 43.88 109 HIS A N 1
ATOM 902 C CA . HIS A 1 109 ? -2.039 21.542 29.682 1.00 43.88 109 HIS A CA 1
ATOM 903 C C . HIS A 1 109 ? -2.788 22.858 29.405 1.00 43.88 109 HIS A C 1
ATOM 905 O O . HIS A 1 109 ? -2.261 23.952 29.575 1.00 43.88 109 HIS A O 1
ATOM 911 N N . ARG A 1 110 ? -4.101 22.743 29.173 1.00 48.31 110 ARG A N 1
ATOM 912 C CA . ARG A 1 110 ? -5.024 23.644 29.871 1.00 48.31 110 ARG A CA 1
ATOM 913 C C . ARG A 1 110 ? -5.144 23.131 31.305 1.00 48.31 110 ARG A C 1
ATOM 915 O O . ARG A 1 110 ? -5.806 22.121 31.530 1.00 48.31 110 ARG A O 1
ATOM 922 N N . LYS A 1 111 ? -4.459 23.782 32.237 1.00 49.84 111 LYS A N 1
ATOM 923 C CA . LYS A 1 111 ? -4.843 23.785 33.645 1.00 49.84 111 LYS A CA 1
ATOM 924 C C . LYS A 1 111 ? -4.918 25.239 34.086 1.00 49.84 111 LYS A C 1
ATOM 926 O O . LYS A 1 111 ? -3.923 25.941 33.947 1.00 49.84 111 LYS A O 1
ATOM 931 N N . ASP A 1 112 ? -6.127 25.571 34.526 1.00 44.94 112 ASP A N 1
ATOM 932 C CA . ASP A 1 112 ? -6.545 26.614 35.466 1.00 44.94 112 ASP A CA 1
ATOM 933 C C . ASP A 1 112 ? -6.234 28.081 35.121 1.00 44.94 112 ASP A C 1
ATOM 935 O O . ASP A 1 112 ? -5.059 28.503 35.156 1.00 44.94 112 ASP A O 1
#

Sequence (112 aa):
MAANLTPKNETIEEHRLHDSDTGSPEVQIALLTDRINHLTEHLKSHKKDHHSRRGLLMLVGRRRRMLDYVKDNDIERYKKYHRKIRIATLKPAFGVEFRKPNKVTENQHRKD

Radius of gyration: 16.94 Å; chains: 1; bounding box: 35×42×55 Å

pLDDT: mean 74.27, std 17.92, range [36.09, 91.44]